Protein AF-A0A6J6PS75-F1 (afdb_monomer_lite)

Foldseek 3Di:
DDPDQDQADCPVVVVCVVVVHPDDDFACNVPDDDPVRRVVRVVVVVVPDDPDDPVVVPD

Organism: NCBI:txid449393

pLDDT: mean 83.03, std 15.32, range [42.75, 96.69]

Radius of gyration: 14.53 Å; chains: 1; bounding box: 40×27×33 Å

Structure (mmCIF, N/CA/C/O backbone):
data_AF-A0A6J6PS75-F1
#
_entry.id   AF-A0A6J6PS75-F1
#
loop_
_atom_site.group_PDB
_atom_site.id
_atom_site.type_symbol
_atom_site.label_atom_id
_atom_site.label_alt_id
_atom_site.label_comp_id
_atom_site.label_asym_id
_atom_site.label_entity_id
_atom_site.label_seq_id
_atom_site.pdbx_PDB_ins_code
_atom_site.Cartn_x
_atom_site.Cartn_y
_atom_site.Cartn_z
_atom_site.occupancy
_atom_site.B_iso_or_equiv
_atom_site.auth_seq_id
_atom_site.auth_comp_id
_atom_site.auth_asym_id
_atom_site.auth_atom_id
_atom_site.pdbx_PDB_model_num
ATOM 1 N N . MET A 1 1 ? 28.340 -7.788 -6.344 1.00 54.56 1 MET A N 1
ATOM 2 C CA . MET A 1 1 ? 26.986 -7.222 -6.165 1.00 54.56 1 MET A CA 1
ATOM 3 C C . MET A 1 1 ? 26.039 -8.032 -7.037 1.00 54.56 1 MET A C 1
ATOM 5 O O . MET A 1 1 ? 26.306 -8.137 -8.227 1.00 54.56 1 MET A O 1
ATOM 9 N N . LEU A 1 2 ? 25.039 -8.693 -6.451 1.00 60.94 2 LEU A N 1
ATOM 10 C CA . LEU A 1 2 ? 24.076 -9.527 -7.178 1.00 60.94 2 LEU A CA 1
ATOM 11 C C . LEU A 1 2 ? 22.850 -8.665 -7.521 1.00 60.94 2 LEU A C 1
ATOM 13 O O . LEU A 1 2 ? 22.319 -8.000 -6.638 1.00 60.94 2 LEU A O 1
ATOM 17 N N . ALA A 1 3 ? 22.431 -8.635 -8.787 1.00 74.56 3 ALA A N 1
ATOM 18 C CA . ALA A 1 3 ? 21.304 -7.821 -9.254 1.00 74.56 3 ALA A CA 1
ATOM 19 C C . ALA A 1 3 ? 19.971 -8.564 -9.067 1.00 74.56 3 ALA A C 1
ATOM 21 O O . ALA A 1 3 ? 19.305 -8.917 -10.040 1.00 74.56 3 ALA A O 1
ATOM 22 N N . LEU A 1 4 ? 19.618 -8.855 -7.813 1.00 77.38 4 LEU A N 1
ATOM 23 C CA . LEU A 1 4 ? 18.295 -9.379 -7.477 1.00 77.38 4 LEU A CA 1
ATOM 24 C C . LEU A 1 4 ? 17.311 -8.221 -7.270 1.00 77.38 4 LEU A C 1
ATOM 26 O O . LEU A 1 4 ? 17.732 -7.146 -6.831 1.00 77.38 4 LEU A O 1
ATOM 30 N N . PRO A 1 5 ? 16.016 -8.413 -7.577 1.00 70.88 5 PRO A N 1
ATOM 31 C CA . PRO A 1 5 ? 14.994 -7.492 -7.098 1.00 70.88 5 PRO A CA 1
ATOM 32 C C . PRO A 1 5 ? 15.088 -7.389 -5.568 1.00 70.88 5 PRO A C 1
ATOM 34 O O . PRO A 1 5 ? 15.302 -8.398 -4.900 1.00 70.88 5 PRO A O 1
ATOM 37 N N . ALA A 1 6 ? 14.987 -6.169 -5.035 1.00 77.62 6 ALA A N 1
ATOM 38 C CA . ALA A 1 6 ? 14.989 -5.939 -3.590 1.00 77.62 6 ALA A CA 1
ATOM 39 C C . ALA A 1 6 ? 13.768 -6.606 -2.947 1.00 77.62 6 ALA A C 1
ATOM 41 O O . ALA A 1 6 ? 12.730 -6.675 -3.587 1.00 77.62 6 ALA A O 1
ATOM 42 N N . ASP A 1 7 ? 13.847 -7.059 -1.701 1.00 82.00 7 ASP A N 1
ATOM 43 C CA . ASP A 1 7 ? 12.637 -7.472 -0.987 1.00 82.00 7 ASP A CA 1
ATOM 44 C C . ASP A 1 7 ? 11.784 -6.237 -0.621 1.00 82.00 7 ASP A C 1
ATOM 46 O O . ASP A 1 7 ? 12.336 -5.143 -0.438 1.00 82.00 7 ASP A O 1
ATOM 50 N N . PRO A 1 8 ? 10.446 -6.364 -0.531 1.00 80.69 8 PRO A N 1
ATOM 51 C CA . PRO A 1 8 ? 9.602 -5.304 0.009 1.00 80.69 8 PRO A CA 1
ATOM 52 C C . PRO A 1 8 ? 10.019 -4.953 1.440 1.00 80.69 8 PRO A C 1
ATOM 54 O O . PRO A 1 8 ? 10.211 -5.841 2.263 1.00 80.69 8 PRO A O 1
ATOM 57 N N . VAL A 1 9 ? 10.105 -3.659 1.741 1.00 82.88 9 VAL A N 1
ATOM 58 C CA . VAL A 1 9 ? 10.293 -3.160 3.111 1.00 82.88 9 VAL A CA 1
ATOM 59 C C . VAL A 1 9 ? 8.906 -2.948 3.715 1.00 82.88 9 VAL A C 1
ATOM 61 O O . VAL A 1 9 ? 8.188 -2.036 3.295 1.00 82.88 9 VAL A O 1
ATOM 64 N N . ASP A 1 10 ? 8.491 -3.816 4.637 1.00 86.75 10 ASP A N 1
ATOM 65 C CA . ASP A 1 10 ? 7.114 -3.886 5.140 1.00 86.75 10 ASP A CA 1
ATOM 66 C C . ASP A 1 10 ? 6.977 -3.792 6.670 1.00 86.75 10 ASP A C 1
ATOM 68 O O . ASP A 1 10 ? 5.851 -3.786 7.178 1.00 86.75 10 ASP A O 1
ATOM 72 N N . GLU A 1 11 ? 8.074 -3.598 7.410 1.00 92.31 11 GLU A N 1
ATOM 73 C CA . GLU A 1 11 ? 8.054 -3.504 8.875 1.00 92.31 11 GLU A CA 1
ATOM 74 C C . GLU A 1 11 ? 7.140 -2.373 9.361 1.00 92.31 11 GLU A C 1
ATOM 76 O O . GLU A 1 11 ? 6.222 -2.599 10.151 1.00 92.31 11 GLU A O 1
ATOM 81 N N . LEU A 1 12 ? 7.311 -1.167 8.809 1.00 92.31 12 LEU A N 1
ATOM 82 C CA . LEU A 1 12 ? 6.487 -0.005 9.157 1.00 92.31 12 LEU A CA 1
ATOM 83 C C . LEU A 1 12 ? 5.000 -0.240 8.851 1.00 92.31 12 LEU A C 1
ATOM 85 O O . LEU A 1 12 ? 4.127 0.231 9.579 1.00 92.31 12 LEU A O 1
ATOM 89 N N . TYR A 1 13 ? 4.693 -0.972 7.776 1.00 93.06 13 TYR A N 1
ATOM 90 C CA . TYR A 1 13 ? 3.310 -1.314 7.458 1.00 93.06 13 TYR A CA 1
ATOM 91 C C . TYR A 1 13 ? 2.705 -2.176 8.567 1.00 93.06 13 TYR A C 1
ATOM 93 O O . TYR A 1 13 ? 1.611 -1.872 9.04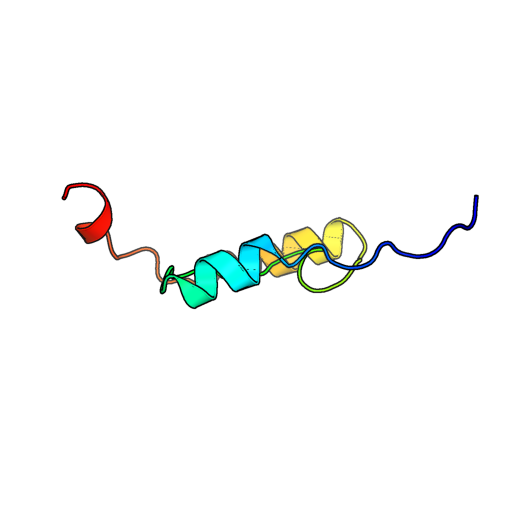2 1.00 93.06 13 TYR A O 1
ATOM 101 N N . PHE A 1 14 ? 3.409 -3.220 9.007 1.00 94.38 14 PHE A N 1
ATOM 102 C CA . PHE A 1 14 ? 2.912 -4.087 10.071 1.00 94.38 14 PHE A CA 1
ATOM 103 C C . PHE A 1 14 ? 2.784 -3.357 11.408 1.00 94.38 14 PHE A C 1
ATOM 105 O O . PHE A 1 14 ? 1.778 -3.548 12.091 1.00 94.38 14 PHE A O 1
ATOM 112 N N . GLU A 1 15 ? 3.729 -2.480 11.749 1.00 96.69 15 GLU A N 1
ATOM 113 C CA . GLU A 1 15 ? 3.656 -1.643 12.953 1.00 96.69 15 GLU A CA 1
ATOM 114 C C . GLU A 1 15 ? 2.419 -0.733 12.942 1.00 96.69 15 GLU A C 1
ATOM 116 O O . GLU A 1 15 ? 1.635 -0.725 13.893 1.00 96.69 15 GLU A O 1
ATOM 121 N N . LEU A 1 16 ? 2.182 -0.014 11.840 1.00 94.62 16 LEU A N 1
ATOM 122 C CA . LEU A 1 16 ? 1.027 0.877 11.697 1.00 94.62 16 LEU A CA 1
ATOM 123 C C . LEU A 1 16 ? -0.301 0.107 11.679 1.00 94.62 16 LEU A C 1
ATOM 125 O O . LEU A 1 16 ? -1.268 0.532 12.316 1.00 94.62 16 LEU A O 1
ATOM 129 N N . LYS A 1 17 ? -0.357 -1.051 11.005 1.00 94.19 17 LYS A N 1
ATOM 130 C CA . LYS A 1 17 ? -1.537 -1.930 11.046 1.00 94.19 17 LYS A CA 1
ATOM 131 C C . LYS A 1 17 ? -1.815 -2.434 12.458 1.00 94.19 17 LYS A C 1
ATOM 133 O O . LYS A 1 17 ? -2.975 -2.437 12.864 1.00 94.19 17 LYS A O 1
ATOM 138 N N . ALA A 1 18 ? -0.784 -2.840 13.199 1.00 95.69 18 ALA A N 1
ATOM 139 C CA . ALA A 1 18 ? -0.921 -3.291 14.581 1.00 95.69 18 ALA A CA 1
ATOM 140 C C . ALA A 1 18 ? -1.405 -2.165 15.510 1.00 95.69 18 ALA A C 1
ATOM 142 O O . ALA A 1 18 ? -2.181 -2.421 16.427 1.00 95.69 18 ALA A O 1
ATOM 143 N N . ALA A 1 19 ? -1.018 -0.918 15.231 1.00 96.44 19 ALA A N 1
ATOM 144 C CA . ALA A 1 19 ? -1.496 0.269 15.938 1.00 96.44 19 ALA A CA 1
ATOM 145 C C . ALA A 1 19 ? -2.932 0.699 15.558 1.00 96.44 19 ALA A C 1
ATOM 147 O O . ALA A 1 19 ? -3.439 1.678 16.103 1.00 96.44 19 ALA A O 1
ATOM 148 N N . GLY A 1 20 ? -3.599 -0.004 14.635 1.00 94.56 20 GLY A N 1
ATOM 149 C CA . GLY A 1 20 ? -4.960 0.316 14.196 1.00 94.56 20 GLY A CA 1
ATOM 150 C C . GLY A 1 20 ? -5.050 1.494 13.223 1.00 94.56 20 GLY A C 1
ATOM 151 O O . GLY A 1 20 ? -6.147 1.990 12.972 1.00 94.56 20 GLY A O 1
ATOM 152 N N . VAL A 1 21 ? -3.924 1.939 12.658 1.00 92.44 21 VAL A N 1
ATOM 153 C CA . VAL A 1 21 ? -3.910 2.980 11.627 1.00 92.44 21 VAL A CA 1
ATOM 154 C C . VAL A 1 21 ? -4.527 2.425 10.344 1.00 92.44 21 VAL A C 1
ATOM 156 O O . VAL A 1 21 ? -4.226 1.301 9.917 1.00 92.44 21 VAL A O 1
ATOM 159 N N . ASP A 1 22 ? -5.374 3.230 9.702 1.00 90.38 22 ASP A N 1
ATOM 160 C CA . ASP A 1 22 ? -5.891 2.919 8.373 1.00 90.38 22 ASP A CA 1
ATOM 161 C C . ASP A 1 22 ? -4.798 3.144 7.316 1.00 90.38 22 ASP A C 1
ATOM 163 O O . ASP A 1 22 ? -4.698 4.192 6.682 1.00 90.38 22 ASP A O 1
ATOM 167 N N . VAL A 1 23 ? -3.896 2.166 7.210 1.00 92.88 23 VAL A N 1
ATOM 168 C CA . VAL A 1 23 ? -2.766 2.161 6.278 1.00 92.88 23 VAL A CA 1
ATOM 169 C C . VAL A 1 23 ? -2.956 1.096 5.196 1.00 92.88 23 VAL A C 1
ATOM 171 O O . VAL A 1 23 ? -3.387 -0.032 5.463 1.00 92.88 23 VAL A O 1
ATOM 174 N N . TYR A 1 24 ? -2.580 1.461 3.971 1.00 92.62 24 TYR A N 1
ATOM 175 C CA . TYR A 1 24 ? -2.619 0.630 2.769 1.00 92.62 24 TYR A CA 1
ATOM 176 C C . TYR A 1 24 ? -1.210 0.535 2.175 1.00 92.62 24 TYR A C 1
ATOM 178 O O . TYR A 1 24 ? -0.417 1.469 2.294 1.00 92.62 24 TYR A O 1
ATOM 186 N N . ARG A 1 25 ? -0.892 -0.587 1.521 1.00 92.94 25 ARG A N 1
ATOM 187 C CA . ARG A 1 25 ? 0.351 -0.737 0.745 1.00 92.94 25 ARG A CA 1
ATOM 188 C C . ARG A 1 25 ? 0.084 -0.409 -0.718 1.00 92.94 25 ARG A C 1
ATOM 190 O O . ARG A 1 25 ? -0.978 -0.752 -1.228 1.00 92.94 25 ARG A O 1
ATOM 197 N N . ALA A 1 26 ? 1.068 0.202 -1.368 1.00 92.62 26 ALA A N 1
ATOM 198 C CA . ALA A 1 26 ? 1.090 0.427 -2.806 1.00 92.62 26 ALA A CA 1
ATOM 199 C C . ALA A 1 26 ? 2.536 0.452 -3.321 1.00 92.62 26 ALA A C 1
ATOM 201 O O . ALA A 1 26 ? 3.487 0.638 -2.557 1.00 92.62 26 ALA A O 1
ATOM 202 N N . GLY A 1 27 ? 2.706 0.279 -4.625 1.00 91.75 27 GLY A N 1
ATOM 203 C CA . GLY A 1 27 ? 3.993 0.289 -5.300 1.00 91.75 27 GLY A CA 1
ATOM 204 C C . GLY A 1 27 ? 4.894 -0.863 -4.865 1.00 91.75 27 GLY A C 1
ATOM 205 O O . GLY A 1 27 ? 4.459 -2.007 -4.704 1.00 91.75 27 GLY A O 1
ATOM 206 N N . ASP A 1 28 ? 6.172 -0.551 -4.676 1.00 90.56 28 ASP A N 1
ATOM 207 C CA . ASP A 1 28 ? 7.196 -1.545 -4.347 1.00 90.56 28 ASP A CA 1
ATOM 208 C C . ASP A 1 28 ? 7.027 -2.146 -2.941 1.00 90.56 28 ASP A C 1
ATOM 210 O O . ASP A 1 28 ? 7.506 -3.249 -2.694 1.00 90.56 28 ASP A O 1
ATOM 214 N N . ALA A 1 29 ? 6.252 -1.497 -2.059 1.00 89.25 29 ALA A N 1
ATOM 215 C CA . ALA A 1 29 ? 5.855 -2.062 -0.766 1.00 89.25 29 ALA A CA 1
ATOM 216 C C . ALA A 1 29 ? 4.914 -3.278 -0.903 1.00 89.25 29 ALA A C 1
ATOM 218 O O . ALA A 1 29 ? 4.713 -4.020 0.057 1.00 89.25 29 ALA A O 1
ATOM 219 N N . VAL A 1 30 ? 4.308 -3.485 -2.079 1.00 89.50 30 VAL A N 1
ATOM 220 C CA . VAL A 1 30 ? 3.511 -4.684 -2.389 1.00 89.50 30 VAL A CA 1
ATOM 221 C C . VAL A 1 30 ? 4.375 -5.744 -3.064 1.00 89.50 30 VAL A C 1
ATOM 223 O O . VAL A 1 30 ? 4.337 -6.905 -2.670 1.00 89.50 30 VAL A O 1
ATOM 226 N N . ALA A 1 31 ? 5.114 -5.360 -4.107 1.00 87.94 31 ALA A N 1
ATOM 22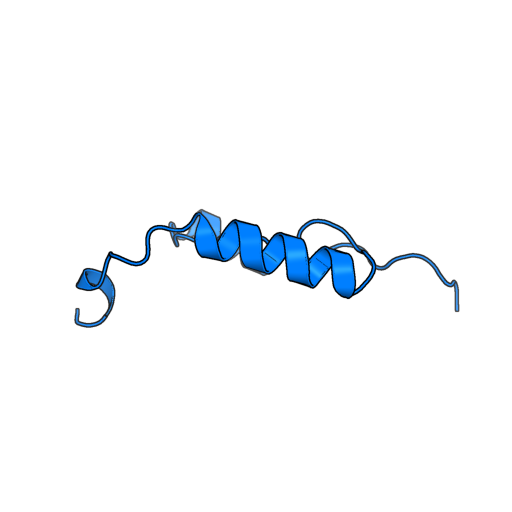7 C CA . ALA A 1 31 ? 6.192 -6.158 -4.685 1.00 87.94 31 ALA A CA 1
ATOM 228 C C . A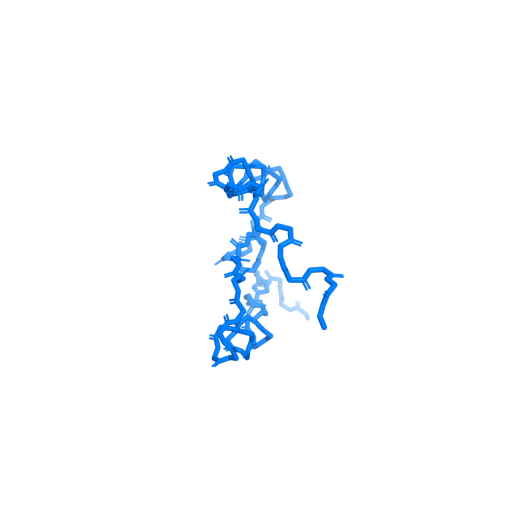LA A 1 31 ? 7.045 -5.281 -5.617 1.00 87.94 31 ALA A C 1
ATOM 230 O O . ALA A 1 31 ? 6.463 -4.444 -6.319 1.00 87.94 31 ALA A O 1
ATOM 231 N N . PRO A 1 32 ? 8.357 -5.535 -5.743 1.00 84.44 32 PRO A N 1
ATOM 232 C CA . PRO A 1 32 ? 9.239 -4.782 -6.630 1.00 84.44 32 PRO A CA 1
ATOM 233 C C . PRO A 1 32 ? 8.752 -4.849 -8.072 1.00 84.44 32 PRO A C 1
ATOM 235 O O . PRO A 1 32 ? 8.524 -5.933 -8.620 1.00 84.44 32 PRO A O 1
ATOM 238 N N . ARG A 1 33 ? 8.578 -3.694 -8.710 1.00 85.25 33 ARG A N 1
ATOM 239 C CA . ARG A 1 33 ? 8.071 -3.614 -10.085 1.00 85.25 33 ARG A CA 1
ATOM 240 C C . ARG A 1 33 ? 8.649 -2.421 -10.830 1.00 85.25 33 ARG A C 1
ATOM 242 O O . ARG A 1 33 ? 9.418 -1.622 -10.314 1.00 85.25 33 ARG A O 1
ATOM 249 N N . ARG A 1 34 ? 8.301 -2.306 -12.113 1.00 88.62 34 ARG A N 1
ATOM 250 C CA . ARG A 1 34 ? 8.648 -1.116 -12.898 1.00 88.62 34 ARG A CA 1
ATOM 251 C C . ARG A 1 34 ? 7.879 0.092 -12.359 1.00 88.62 34 ARG A C 1
ATOM 253 O O . ARG A 1 34 ? 6.695 -0.032 -12.051 1.00 88.62 34 ARG A O 1
ATOM 260 N N . ALA A 1 35 ? 8.511 1.266 -12.396 1.00 87.50 35 ALA A N 1
ATOM 261 C CA . ALA A 1 35 ? 7.927 2.522 -11.916 1.00 87.50 35 ALA A CA 1
ATOM 262 C C . ALA A 1 35 ? 6.506 2.788 -12.454 1.00 87.50 35 ALA A C 1
ATOM 264 O O . ALA A 1 35 ? 5.617 3.138 -11.689 1.00 87.50 35 ALA A O 1
ATOM 265 N N . HIS A 1 36 ? 6.251 2.543 -13.746 1.00 92.50 36 HIS A N 1
ATOM 266 C CA . HIS A 1 36 ? 4.914 2.735 -14.329 1.00 92.50 36 HIS A CA 1
ATOM 267 C C . HIS A 1 36 ? 3.831 1.868 -13.659 1.00 92.50 36 HIS A C 1
ATOM 269 O O . HIS A 1 36 ? 2.720 2.334 -13.433 1.00 92.50 36 HIS A O 1
ATOM 275 N N . SER A 1 37 ? 4.151 0.613 -13.325 1.00 93.00 37 SER A N 1
ATOM 276 C CA . SER A 1 37 ? 3.209 -0.300 -12.678 1.00 93.00 37 SER A CA 1
ATOM 277 C C . SER A 1 37 ? 2.935 0.135 -11.241 1.00 93.00 37 SER A C 1
ATOM 279 O O . SER A 1 37 ? 1.792 0.070 -10.803 1.00 93.00 37 SER A O 1
ATOM 281 N N . ALA A 1 38 ? 3.966 0.609 -10.530 1.00 92.00 38 ALA A N 1
ATOM 282 C CA . ALA A 1 38 ? 3.826 1.156 -9.182 1.00 92.00 38 ALA A CA 1
ATOM 283 C C . ALA A 1 38 ? 2.935 2.409 -9.160 1.00 92.00 38 ALA A C 1
ATOM 285 O O . ALA A 1 38 ? 2.084 2.533 -8.286 1.00 92.00 38 ALA A O 1
ATOM 286 N N . VAL A 1 39 ? 3.073 3.298 -10.151 1.00 94.81 39 VAL A N 1
ATOM 287 C CA . VAL A 1 39 ? 2.243 4.508 -10.268 1.00 94.81 39 VAL A CA 1
ATOM 288 C C . VAL A 1 39 ? 0.775 4.164 -10.518 1.00 94.81 39 VAL A C 1
ATOM 290 O O . VAL A 1 39 ? -0.088 4.660 -9.804 1.00 94.81 39 VAL A O 1
ATOM 293 N N . ILE A 1 40 ? 0.487 3.296 -11.491 1.00 95.62 40 ILE A N 1
ATOM 294 C CA . ILE A 1 40 ? -0.895 2.914 -11.837 1.00 95.62 40 ILE A CA 1
ATOM 295 C C . ILE A 1 40 ? -1.583 2.214 -10.661 1.00 95.62 40 ILE A C 1
ATOM 297 O O . ILE A 1 40 ? -2.764 2.421 -10.390 1.00 95.62 40 ILE A O 1
ATOM 301 N N . GLU A 1 41 ? -0.857 1.351 -9.956 1.00 94.31 41 GLU A N 1
ATOM 302 C CA . GLU A 1 41 ? -1.406 0.676 -8.787 1.00 94.31 41 GLU A CA 1
ATOM 303 C C . GLU A 1 41 ? -1.612 1.645 -7.616 1.00 94.31 41 GLU A C 1
ATOM 305 O O . GLU A 1 41 ? -2.673 1.610 -7.000 1.00 94.31 41 GLU A O 1
ATOM 310 N N . GLY A 1 42 ? -0.674 2.564 -7.373 1.00 92.75 42 GLY A N 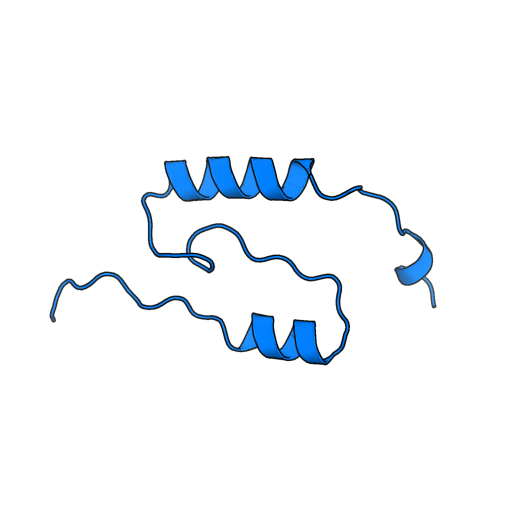1
ATOM 311 C CA . GLY A 1 42 ? -0.832 3.624 -6.376 1.00 92.75 42 GLY A CA 1
ATOM 312 C C . GLY A 1 42 ? -2.025 4.540 -6.653 1.00 92.75 42 GLY A C 1
ATOM 313 O O . GLY A 1 42 ? -2.796 4.823 -5.739 1.00 92.75 42 GLY A O 1
ATOM 314 N N . GLU A 1 43 ? -2.231 4.943 -7.908 1.00 95.31 43 GLU A N 1
ATOM 315 C CA . GLU A 1 43 ? -3.422 5.686 -8.337 1.00 95.31 43 GLU A CA 1
ATOM 316 C C . GLU A 1 43 ? -4.699 4.902 -8.015 1.00 95.31 43 GLU A C 1
ATOM 318 O O . GLU A 1 43 ? -5.612 5.433 -7.384 1.00 95.31 43 GLU A O 1
ATOM 323 N N . ARG A 1 44 ? -4.755 3.621 -8.398 1.00 94.06 44 ARG A N 1
ATOM 324 C CA . ARG A 1 44 ? -5.925 2.769 -8.165 1.00 94.06 44 ARG A CA 1
ATOM 325 C C . ARG A 1 44 ? -6.235 2.607 -6.678 1.00 94.06 44 ARG A C 1
ATOM 327 O O . ARG A 1 44 ? -7.398 2.705 -6.296 1.00 94.06 44 ARG A O 1
ATOM 334 N N . VAL A 1 45 ? -5.218 2.340 -5.857 1.00 93.44 45 VAL A N 1
ATOM 335 C CA . VAL A 1 45 ? -5.368 2.215 -4.399 1.00 93.44 45 VAL A CA 1
ATOM 336 C C . VAL A 1 45 ? -5.853 3.540 -3.817 1.00 93.44 45 VAL A C 1
ATOM 338 O O . VAL A 1 45 ? -6.843 3.553 -3.094 1.00 93.44 45 VAL A O 1
ATOM 341 N N . GLY A 1 46 ? -5.228 4.658 -4.195 1.00 91.25 46 GLY A N 1
ATOM 342 C CA . GLY A 1 46 ? -5.620 5.991 -3.741 1.00 91.25 46 GLY A CA 1
ATOM 343 C C . GLY A 1 46 ? -7.055 6.364 -4.118 1.00 91.25 46 GLY A C 1
ATOM 344 O O . GLY A 1 46 ? -7.791 6.869 -3.279 1.00 91.25 46 GLY A O 1
ATOM 345 N N . ALA A 1 47 ? -7.481 6.064 -5.346 1.00 92.56 47 ALA A N 1
ATOM 346 C CA . ALA A 1 47 ? -8.837 6.338 -5.822 1.00 92.56 47 ALA A CA 1
ATOM 347 C C . ALA A 1 47 ? -9.910 5.464 -5.146 1.00 92.56 47 ALA A C 1
ATOM 349 O O . ALA A 1 47 ? -11.071 5.864 -5.075 1.00 92.56 47 ALA A O 1
ATOM 350 N N . ALA A 1 48 ? -9.541 4.274 -4.663 1.00 91.50 48 ALA A N 1
ATOM 351 C CA . ALA A 1 48 ? -10.443 3.379 -3.942 1.00 91.50 48 ALA A CA 1
ATOM 352 C C . ALA A 1 48 ? -10.616 3.765 -2.462 1.00 91.50 48 ALA A C 1
ATOM 354 O O . ALA A 1 48 ? -11.596 3.363 -1.832 1.00 91.50 48 ALA A O 1
ATOM 355 N N . ILE A 1 49 ? -9.684 4.543 -1.902 1.00 89.19 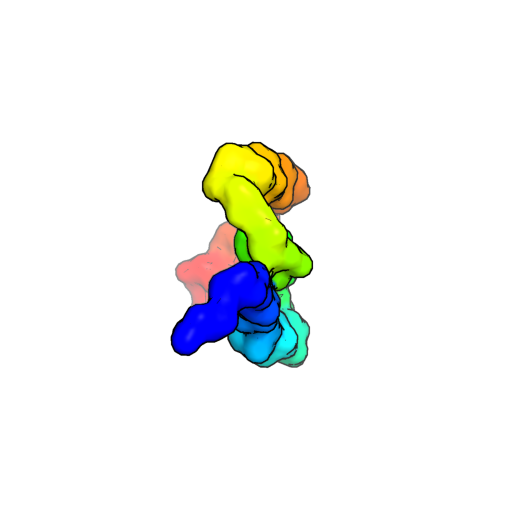49 ILE A N 1
ATOM 356 C CA . ILE A 1 49 ? -9.783 5.050 -0.534 1.00 89.19 49 ILE A CA 1
ATOM 357 C C . ILE A 1 49 ? -10.791 6.197 -0.531 1.00 89.19 49 ILE A C 1
ATOM 359 O O . ILE A 1 49 ? -10.587 7.243 -1.148 1.00 89.19 49 ILE A O 1
ATOM 363 N N . THR A 1 50 ? -11.895 6.012 0.193 1.00 82.25 5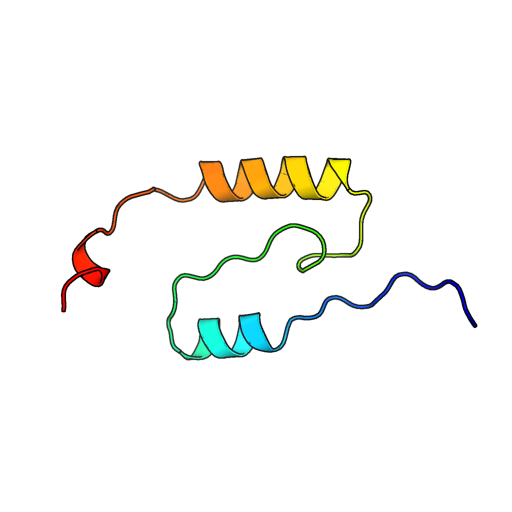0 THR A N 1
ATOM 364 C CA . THR A 1 50 ? -12.855 7.096 0.411 1.00 82.25 50 THR A CA 1
ATOM 365 C C . THR A 1 50 ? -12.165 8.187 1.216 1.00 82.25 50 THR A C 1
ATOM 367 O O . THR A 1 50 ? -11.869 8.010 2.396 1.00 82.25 50 THR A O 1
ATOM 370 N N . SER A 1 51 ? -11.898 9.331 0.590 1.00 65.94 51 SER A N 1
ATOM 371 C CA . SER A 1 51 ? -11.285 10.473 1.261 1.00 65.94 51 SER A CA 1
ATOM 372 C C . SER A 1 51 ? -12.309 11.184 2.155 1.00 65.94 51 SER A C 1
ATOM 374 O O . SER A 1 51 ? -12.783 12.272 1.825 1.00 65.94 51 SER A O 1
ATOM 376 N N . ALA A 1 52 ? -12.688 10.559 3.268 1.00 56.44 52 ALA A N 1
ATOM 377 C CA . ALA A 1 52 ? -13.430 11.189 4.353 1.00 56.44 52 ALA A CA 1
ATOM 378 C C . ALA A 1 52 ? -13.398 10.326 5.625 1.00 56.44 52 ALA A C 1
ATOM 380 O O . ALA A 1 52 ? -14.340 9.595 5.907 1.00 56.44 52 ALA A O 1
ATOM 381 N N . ASP A 1 53 ? -12.372 10.526 6.451 1.00 55.72 53 ASP A N 1
ATOM 382 C CA . ASP A 1 53 ? -12.634 10.815 7.860 1.00 55.72 53 ASP A CA 1
ATOM 383 C C . ASP A 1 53 ? -11.754 11.991 8.323 1.00 55.72 53 ASP A C 1
ATOM 385 O O . ASP A 1 53 ? -10.616 11.844 8.764 1.00 55.72 53 ASP A O 1
ATOM 389 N N . ARG A 1 54 ? -12.279 13.215 8.168 1.00 51.12 54 ARG A N 1
ATOM 390 C CA . ARG A 1 54 ? -11.652 14.444 8.692 1.00 51.12 54 ARG A CA 1
ATOM 391 C C . ARG A 1 54 ? -11.681 14.506 10.227 1.00 51.12 54 ARG A C 1
ATOM 393 O O . ARG A 1 54 ? -11.168 15.472 10.788 1.00 51.12 54 ARG A O 1
ATOM 400 N N . THR A 1 55 ? -12.267 13.528 10.921 1.00 48.81 55 THR A N 1
ATOM 401 C CA . THR A 1 55 ? -12.440 13.561 12.378 1.00 48.81 55 THR A CA 1
ATOM 402 C C . THR A 1 55 ? -11.157 13.232 13.157 1.00 48.81 55 THR A C 1
ATOM 404 O O . THR A 1 55 ? -11.060 13.595 14.327 1.00 48.81 55 THR A O 1
ATOM 407 N N . LEU A 1 56 ? -10.121 12.683 12.509 1.00 52.75 56 LEU A N 1
ATOM 408 C CA . LEU A 1 56 ? -8.799 12.433 13.115 1.00 52.75 56 LEU A CA 1
ATOM 409 C C . LEU A 1 56 ? -7.809 13.612 13.024 1.00 52.75 56 LEU A C 1
ATOM 411 O O . LEU A 1 56 ? -6.735 13.544 13.611 1.00 52.75 56 LEU A O 1
ATOM 415 N N . ALA A 1 57 ? -8.141 14.701 12.321 1.00 49.22 57 ALA A N 1
ATOM 416 C CA . ALA A 1 57 ? -7.208 15.817 12.119 1.00 49.22 57 ALA A CA 1
ATOM 417 C C . ALA A 1 57 ? -7.207 16.874 13.247 1.00 49.22 57 ALA A C 1
ATOM 419 O O . ALA A 1 57 ? -6.357 17.761 13.226 1.00 49.22 57 ALA A O 1
ATOM 420 N N . ILE A 1 58 ? -8.147 16.825 14.206 1.00 50.53 58 ILE A N 1
ATOM 421 C CA . ILE A 1 58 ? -8.233 17.790 15.325 1.00 50.53 58 ILE A CA 1
ATOM 422 C C . ILE A 1 58 ? -8.785 17.121 16.602 1.00 50.53 58 ILE A C 1
ATOM 424 O O . ILE A 1 58 ? -9.871 17.471 17.071 1.00 50.53 58 ILE A O 1
ATOM 428 N N . ARG A 1 59 ? -8.061 16.156 17.175 1.00 42.75 59 ARG A N 1
ATOM 429 C CA . ARG A 1 59 ? -8.211 15.769 18.589 1.00 42.75 59 ARG A CA 1
ATOM 430 C C . ARG A 1 59 ? -6.859 15.478 19.210 1.00 42.75 59 ARG A C 1
ATOM 432 O O . ARG A 1 59 ? -6.071 14.773 18.550 1.00 42.75 59 ARG A O 1
#

Secondary structure (DSSP, 8-state):
---PPPPP--HHHHHHHHTT------GGGTS---HHHHHHHHHHHHHHS----GGGS--

Sequence (59 aa):
MLALPADPVDELYFELKAAGVDVYRAGDAVAPRRAHSAVIEGERVGAAITSADRTLAIR